Protein AF-A0A528V5E4-F1 (afdb_monomer_lite)

Sequence (110 aa):
SADDIELSNGVARIVGTDRTIHFSSIAKAAKNPDDLKGFGEFVQDECTYPNGTHICEVEIDPDTGVTEIVRYTIVDDFGVTVNPMLLAGQVHGGVVQGIGQALTENTVYD

pLDDT: mean 95.21, std 2.41, range [85.75, 98.5]

Structure (mmCIF, N/CA/C/O backbone):
data_AF-A0A528V5E4-F1
#
_entry.id   AF-A0A528V5E4-F1
#
loop_
_atom_site.group_PDB
_atom_site.id
_atom_site.type_symbol
_atom_site.label_atom_id
_atom_site.label_alt_id
_atom_site.label_comp_id
_atom_site.label_asym_id
_atom_site.label_entity_id
_atom_site.label_seq_id
_atom_site.pdbx_PDB_ins_code
_atom_site.Cartn_x
_atom_site.Cartn_y
_atom_site.Cartn_z
_atom_site.occupancy
_atom_site.B_iso_or_equiv
_atom_site.auth_seq_id
_atom_site.auth_comp_id
_atom_site.auth_asym_id
_atom_site.auth_atom_id
_atom_site.pdbx_PDB_model_num
ATOM 1 N N . SER A 1 1 ? 15.983 4.417 -37.719 1.00 85.94 1 SER A N 1
ATOM 2 C CA . SER A 1 1 ? 16.513 5.354 -36.708 1.00 85.94 1 SER A CA 1
ATOM 3 C C . SER A 1 1 ? 16.367 4.711 -35.332 1.00 85.94 1 SER A C 1
ATOM 5 O O . SER A 1 1 ? 16.045 3.529 -35.272 1.00 85.94 1 SER A O 1
ATOM 7 N N . ALA A 1 2 ? 16.637 5.434 -34.238 1.00 89.00 2 ALA A N 1
ATOM 8 C CA . ALA A 1 2 ? 16.329 4.944 -32.891 1.00 89.00 2 ALA A CA 1
ATOM 9 C C . ALA A 1 2 ? 14.817 4.715 -32.695 1.00 89.00 2 ALA A C 1
ATOM 11 O O . ALA A 1 2 ? 14.436 3.764 -32.025 1.00 89.00 2 ALA A O 1
ATOM 12 N N . ASP A 1 3 ? 13.979 5.518 -33.358 1.00 94.00 3 ASP A N 1
ATOM 13 C CA . ASP A 1 3 ? 12.513 5.420 -33.287 1.00 94.00 3 ASP A CA 1
ATOM 14 C C . ASP A 1 3 ? 11.953 4.128 -33.911 1.00 94.00 3 ASP A C 1
ATOM 16 O O . ASP A 1 3 ? 10.832 3.734 -33.612 1.00 94.00 3 ASP A O 1
ATOM 20 N N . ASP A 1 4 ? 12.741 3.434 -34.742 1.00 95.38 4 ASP A N 1
ATOM 21 C CA . ASP A 1 4 ? 12.355 2.159 -35.368 1.00 95.38 4 ASP A CA 1
ATOM 22 C C . ASP A 1 4 ? 12.672 0.937 -34.481 1.00 95.38 4 ASP A C 1
ATOM 24 O O . ASP A 1 4 ? 12.608 -0.205 -34.950 1.00 95.38 4 ASP A O 1
ATOM 28 N N . ILE A 1 5 ? 13.091 1.153 -33.229 1.00 96.06 5 ILE A N 1
ATOM 29 C CA . ILE A 1 5 ? 13.524 0.098 -32.308 1.00 96.06 5 ILE A CA 1
ATOM 30 C C . ILE A 1 5 ? 12.519 -0.056 -31.166 1.00 96.06 5 ILE A C 1
ATOM 32 O O . ILE A 1 5 ? 12.306 0.857 -30.376 1.00 96.06 5 ILE A O 1
ATOM 36 N N . GLU A 1 6 ? 11.983 -1.264 -31.014 1.00 96.06 6 GLU A N 1
ATOM 37 C CA . GLU A 1 6 ? 11.192 -1.661 -29.850 1.00 96.06 6 GLU A CA 1
ATOM 38 C C . GLU A 1 6 ? 12.026 -2.481 -28.866 1.00 96.06 6 GLU A C 1
ATOM 40 O O . GLU A 1 6 ? 12.740 -3.411 -29.252 1.00 96.06 6 GLU A O 1
ATOM 45 N N . LEU A 1 7 ? 11.877 -2.173 -27.578 1.00 95.56 7 LEU A N 1
ATOM 46 C CA . LEU A 1 7 ? 12.501 -2.895 -26.475 1.00 95.56 7 LEU A CA 1
ATOM 47 C C . LEU A 1 7 ? 11.437 -3.732 -25.762 1.00 95.56 7 LEU A C 1
ATOM 49 O O . LEU A 1 7 ? 10.510 -3.192 -25.165 1.00 95.56 7 LEU A O 1
ATOM 53 N N . SER A 1 8 ? 11.555 -5.055 -25.809 1.00 95.00 8 SER A N 1
ATOM 54 C CA . SER A 1 8 ? 10.634 -5.951 -25.098 1.00 95.00 8 SER A CA 1
ATOM 55 C C . SER A 1 8 ? 11.301 -7.286 -24.796 1.00 95.00 8 SER A C 1
ATOM 57 O O . SER A 1 8 ? 12.185 -7.718 -25.528 1.00 95.00 8 SER A O 1
ATOM 59 N N . ASN A 1 9 ? 10.903 -7.948 -23.705 1.00 93.50 9 ASN A N 1
ATOM 60 C CA . ASN A 1 9 ? 11.320 -9.321 -23.380 1.00 93.50 9 ASN A CA 1
ATOM 61 C C . ASN A 1 9 ? 12.843 -9.580 -23.471 1.00 93.50 9 ASN A C 1
ATOM 63 O O . ASN A 1 9 ? 13.281 -10.651 -23.889 1.00 93.50 9 ASN A O 1
ATOM 67 N N . GLY A 1 10 ? 13.669 -8.596 -23.101 1.00 96.06 10 GLY A N 1
ATOM 68 C CA . GLY A 1 10 ? 15.130 -8.726 -23.130 1.00 96.06 10 GLY A CA 1
ATOM 69 C C . GLY A 1 10 ? 15.785 -8.559 -24.510 1.00 96.06 10 GLY A C 1
ATOM 70 O O . GLY A 1 10 ? 16.978 -8.859 -24.649 1.00 96.06 10 GLY A O 1
ATOM 71 N N . VAL A 1 11 ? 15.044 -8.115 -25.530 1.00 97.12 11 VAL A N 1
ATOM 72 C CA . VAL A 1 11 ? 15.540 -7.896 -26.897 1.00 97.12 11 VAL A CA 1
ATOM 73 C C . VAL A 1 11 ? 15.176 -6.512 -27.433 1.00 97.12 11 VAL A C 1
ATOM 75 O O . VAL A 1 11 ? 14.130 -5.951 -27.111 1.00 97.12 11 VAL A O 1
ATOM 78 N N . ALA A 1 12 ? 16.055 -5.977 -28.278 1.00 96.62 12 ALA A N 1
ATOM 79 C CA . ALA A 1 12 ? 15.781 -4.839 -29.142 1.00 96.62 12 ALA A CA 1
ATOM 80 C C . ALA A 1 12 ? 15.450 -5.362 -30.546 1.00 96.62 12 ALA A C 1
ATOM 82 O O . ALA A 1 12 ? 16.231 -6.130 -31.122 1.00 96.62 12 ALA A O 1
ATOM 83 N N . ARG A 1 13 ? 14.297 -4.974 -31.089 1.00 96.81 13 ARG A N 1
ATOM 84 C CA . ARG A 1 13 ? 13.776 -5.434 -32.383 1.00 96.81 13 ARG A CA 1
ATOM 85 C C . ARG A 1 13 ? 13.538 -4.255 -33.312 1.00 96.81 13 ARG A C 1
ATOM 87 O O . ARG A 1 13 ? 13.009 -3.239 -32.878 1.00 96.81 13 ARG A O 1
ATOM 94 N N . ILE A 1 14 ? 13.870 -4.419 -34.592 1.00 96.75 14 ILE A N 1
ATOM 95 C CA . ILE A 1 14 ? 13.493 -3.444 -35.621 1.00 96.75 14 ILE A CA 1
ATOM 96 C C . ILE A 1 14 ? 12.018 -3.654 -35.975 1.00 96.75 14 ILE A C 1
ATOM 98 O O . ILE A 1 14 ? 11.631 -4.746 -36.412 1.00 96.75 14 ILE A O 1
ATOM 102 N N . VAL A 1 15 ? 11.208 -2.612 -35.797 1.00 95.50 15 VAL A N 1
ATOM 103 C CA . VAL A 1 15 ? 9.764 -2.630 -36.065 1.00 95.50 15 VAL A CA 1
ATOM 104 C C . VAL A 1 15 ? 9.488 -3.096 -37.500 1.00 95.50 15 VAL A C 1
ATOM 106 O O . VAL A 1 15 ? 10.178 -2.721 -38.445 1.00 95.50 15 VAL A O 1
ATOM 109 N N . GLY A 1 16 ? 8.489 -3.968 -37.663 1.00 92.75 16 GLY A N 1
ATOM 110 C CA . GLY A 1 16 ? 8.107 -4.523 -38.968 1.00 92.75 16 GLY A CA 1
ATOM 111 C C . GLY A 1 16 ? 9.021 -5.632 -39.506 1.00 92.75 16 GLY A C 1
ATOM 112 O O . GLY A 1 16 ? 8.807 -6.092 -40.625 1.00 92.75 16 GLY A O 1
ATOM 113 N N . THR A 1 17 ? 10.012 -6.088 -38.732 1.00 93.94 17 THR A N 1
ATOM 114 C CA . THR A 1 17 ? 10.934 -7.161 -39.143 1.00 93.94 17 THR A CA 1
ATOM 115 C C . THR A 1 17 ? 11.136 -8.218 -38.050 1.00 93.94 17 THR A C 1
ATOM 117 O O . THR A 1 17 ? 10.684 -8.064 -36.911 1.00 93.94 17 THR A O 1
ATOM 120 N N . ASP A 1 18 ? 11.843 -9.290 -38.409 1.00 91.75 18 ASP A N 1
ATOM 121 C CA . ASP A 1 18 ? 12.334 -10.357 -37.529 1.00 91.75 18 ASP A CA 1
ATOM 122 C C . ASP A 1 18 ? 13.761 -10.100 -37.004 1.00 91.75 18 ASP A C 1
ATOM 124 O O . ASP A 1 18 ? 14.320 -10.911 -36.265 1.00 91.75 18 ASP A O 1
ATOM 128 N N . ARG A 1 19 ? 14.372 -8.962 -37.357 1.00 96.06 19 ARG A N 1
ATOM 129 C CA . ARG A 1 19 ? 15.737 -8.631 -36.941 1.00 96.06 19 ARG A CA 1
ATOM 130 C C . ARG A 1 19 ? 15.759 -8.188 -35.481 1.00 96.06 19 ARG A C 1
ATOM 132 O O . ARG A 1 19 ? 15.185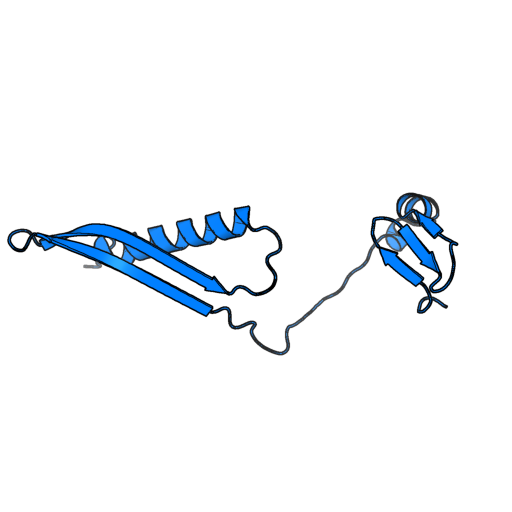 -7.158 -35.123 1.00 96.06 19 ARG A O 1
ATOM 139 N N . THR A 1 20 ? 16.488 -8.937 -34.658 1.00 96.62 20 THR A N 1
ATOM 140 C CA . THR A 1 20 ? 16.594 -8.710 -33.210 1.00 96.62 20 THR A CA 1
ATOM 141 C C . THR A 1 20 ? 18.028 -8.792 -32.703 1.00 96.62 20 THR A C 1
ATOM 143 O O . THR A 1 20 ? 18.856 -9.512 -33.262 1.00 96.62 20 THR A O 1
ATOM 146 N N . ILE A 1 21 ? 18.296 -8.140 -31.574 1.00 97.19 21 ILE A N 1
ATOM 147 C CA . ILE A 1 21 ? 19.507 -8.336 -30.773 1.00 97.19 21 ILE A CA 1
ATOM 148 C C . ILE A 1 21 ? 19.149 -8.375 -29.280 1.00 97.19 21 ILE A C 1
ATOM 150 O O . ILE A 1 21 ? 18.297 -7.623 -28.815 1.00 97.19 21 ILE A O 1
ATOM 154 N N . HIS A 1 22 ? 19.793 -9.252 -28.508 1.00 97.88 22 HIS A N 1
ATOM 155 C CA . HIS A 1 22 ? 19.585 -9.327 -27.058 1.00 97.88 22 HIS A CA 1
ATOM 156 C C . HIS A 1 22 ? 20.215 -8.139 -26.326 1.00 97.88 22 HIS A C 1
ATOM 158 O O . HIS A 1 22 ? 21.308 -7.693 -26.686 1.00 97.88 22 HIS A O 1
ATOM 164 N N . PHE A 1 23 ? 19.595 -7.699 -25.228 1.00 96.06 23 PHE A N 1
ATOM 165 C CA . PHE A 1 23 ? 20.164 -6.666 -24.351 1.00 96.06 23 PHE A CA 1
ATOM 166 C C . PHE A 1 23 ? 21.546 -7.056 -23.822 1.00 96.06 23 PHE A C 1
ATOM 168 O O . PHE A 1 23 ? 22.420 -6.206 -23.711 1.00 96.06 23 PHE A O 1
ATOM 175 N N . SER A 1 24 ? 21.791 -8.346 -23.574 1.00 96.19 24 SER A N 1
ATOM 176 C CA . SER A 1 24 ? 23.109 -8.847 -23.167 1.00 96.19 24 SER A CA 1
ATOM 177 C C . SER A 1 24 ? 24.182 -8.638 -24.242 1.00 96.19 24 SER A C 1
ATOM 179 O O . SER A 1 24 ? 25.332 -8.351 -23.916 1.00 96.19 24 SER A O 1
ATOM 181 N N . SER A 1 25 ? 23.819 -8.751 -25.520 1.00 96.62 25 SER A N 1
ATOM 182 C CA . SER A 1 25 ? 24.722 -8.480 -26.641 1.00 96.62 25 SER A CA 1
ATOM 183 C C . SER A 1 25 ? 24.962 -6.982 -26.814 1.00 96.62 25 SER A C 1
ATOM 185 O O . SER A 1 25 ? 26.099 -6.586 -27.050 1.00 96.62 25 SER A O 1
ATOM 187 N N . ILE A 1 26 ? 23.926 -6.154 -26.632 1.00 93.88 26 ILE A N 1
ATOM 188 C CA . ILE A 1 26 ? 24.062 -4.688 -26.604 1.00 93.88 26 ILE A CA 1
ATOM 189 C C . ILE A 1 26 ? 25.005 -4.271 -25.468 1.00 93.88 26 ILE A C 1
ATOM 191 O O . ILE A 1 26 ? 25.951 -3.525 -25.701 1.00 93.88 26 ILE A O 1
ATOM 195 N N . ALA A 1 27 ? 24.815 -4.826 -24.268 1.00 94.69 27 ALA A N 1
ATOM 196 C CA . ALA A 1 27 ? 25.644 -4.527 -23.107 1.00 94.69 27 ALA A CA 1
ATOM 197 C C . ALA A 1 27 ? 27.121 -4.893 -23.322 1.00 94.69 27 ALA A C 1
ATOM 199 O O . ALA A 1 27 ? 28.006 -4.129 -22.957 1.00 94.69 27 ALA A O 1
ATOM 200 N N . LYS A 1 28 ? 27.402 -6.035 -23.964 1.00 95.75 28 LYS A N 1
ATOM 201 C CA . LYS A 1 28 ? 28.773 -6.449 -24.319 1.00 95.75 28 LYS A CA 1
ATOM 202 C C . LYS A 1 28 ? 29.418 -5.576 -25.396 1.00 95.75 28 LYS A C 1
ATOM 204 O O . LYS A 1 28 ? 30.640 -5.540 -25.479 1.00 95.75 28 LYS A O 1
ATOM 209 N N . ALA A 1 29 ? 28.614 -4.939 -26.243 1.00 95.25 29 ALA A N 1
ATOM 210 C CA . ALA A 1 29 ? 29.096 -4.071 -27.311 1.00 95.25 29 ALA A CA 1
ATOM 211 C C . ALA A 1 29 ? 29.417 -2.643 -26.830 1.00 95.25 29 ALA A C 1
ATOM 213 O O . ALA A 1 29 ? 30.027 -1.884 -27.588 1.00 95.25 29 ALA A O 1
ATOM 214 N N . ALA A 1 30 ? 29.028 -2.280 -25.600 1.00 94.94 30 ALA A N 1
ATOM 215 C CA . ALA A 1 30 ? 29.409 -1.016 -24.979 1.00 94.94 30 ALA A CA 1
ATOM 216 C C . ALA A 1 30 ? 30.932 -0.893 -24.890 1.00 94.94 30 ALA A C 1
ATOM 218 O O . ALA A 1 30 ? 31.632 -1.838 -24.522 1.00 94.94 30 ALA A O 1
ATOM 219 N N . LYS A 1 31 ? 31.452 0.282 -25.244 1.00 96.00 31 LYS A N 1
ATOM 220 C CA . LYS A 1 31 ? 32.896 0.544 -25.269 1.00 96.00 31 LYS A CA 1
ATOM 221 C C . LYS A 1 31 ? 33.365 1.118 -23.944 1.00 96.00 31 LYS A C 1
ATOM 223 O O . LYS A 1 31 ? 34.480 0.830 -23.519 1.00 96.00 31 LYS A O 1
ATOM 228 N N . ASN A 1 32 ? 32.504 1.900 -23.301 1.00 95.56 32 ASN A N 1
ATOM 229 C CA . ASN A 1 32 ? 32.753 2.512 -22.010 1.00 95.56 32 ASN A CA 1
ATOM 230 C C . ASN A 1 32 ? 31.633 2.140 -21.027 1.00 95.56 32 ASN A C 1
ATOM 232 O O . ASN A 1 32 ? 30.482 1.999 -21.439 1.00 95.56 32 ASN A O 1
ATOM 236 N N . PRO A 1 33 ? 31.920 2.051 -19.716 1.00 90.25 33 PRO A N 1
ATOM 237 C CA . PRO A 1 33 ? 30.889 1.811 -18.704 1.00 90.25 33 PRO A CA 1
ATOM 238 C C . PRO A 1 33 ? 29.756 2.846 -18.706 1.00 90.25 33 PRO A C 1
ATOM 240 O O . PRO A 1 33 ? 28.649 2.538 -18.274 1.00 90.25 33 PRO A O 1
ATOM 243 N N . ASP A 1 34 ? 30.029 4.065 -19.174 1.00 94.06 34 ASP A N 1
ATOM 244 C CA . ASP A 1 34 ? 29.038 5.140 -19.246 1.00 94.06 34 ASP A CA 1
ATOM 245 C C . ASP A 1 34 ? 28.010 4.936 -20.368 1.00 94.06 34 ASP A C 1
ATOM 247 O O . ASP A 1 34 ? 26.893 5.427 -20.242 1.00 94.06 34 ASP A O 1
ATOM 251 N N . ASP A 1 35 ? 28.313 4.124 -21.390 1.00 93.31 35 ASP A N 1
ATOM 252 C CA . ASP A 1 35 ? 27.361 3.773 -22.460 1.00 93.31 35 ASP A CA 1
ATOM 253 C C . ASP A 1 35 ? 26.162 2.953 -21.926 1.00 93.31 35 ASP A C 1
ATOM 255 O O . ASP A 1 35 ? 25.167 2.767 -22.625 1.00 93.31 35 ASP A O 1
ATOM 259 N N . LEU A 1 36 ? 26.263 2.432 -20.695 1.00 93.56 36 LEU A N 1
ATOM 260 C CA . LEU A 1 36 ? 25.254 1.601 -20.026 1.00 93.56 36 LEU A CA 1
ATOM 261 C C . LEU A 1 36 ? 24.527 2.323 -18.889 1.00 93.56 36 LEU A C 1
ATOM 263 O O . LEU A 1 36 ? 23.777 1.693 -18.140 1.00 93.56 36 LEU A O 1
ATOM 267 N N . LYS A 1 37 ? 24.757 3.626 -18.725 1.00 94.12 37 LYS A N 1
ATOM 268 C CA . LYS A 1 37 ? 24.129 4.422 -17.672 1.00 94.12 37 LYS A CA 1
ATOM 269 C C . LYS A 1 37 ? 23.061 5.326 -18.270 1.00 94.12 37 LYS A C 1
ATOM 271 O O . LYS A 1 37 ? 23.292 6.008 -19.262 1.00 94.12 37 LYS A O 1
ATOM 276 N N . GLY A 1 38 ? 21.901 5.353 -17.626 1.00 91.44 38 GLY A N 1
ATOM 277 C CA . GLY A 1 38 ? 20.838 6.314 -17.890 1.00 91.44 38 GLY A CA 1
ATOM 278 C C . GLY A 1 38 ? 20.510 7.058 -16.604 1.00 91.44 38 GLY A C 1
ATOM 279 O O . GLY A 1 38 ? 20.398 6.437 -15.548 1.00 91.44 38 GLY A O 1
ATOM 280 N N . PHE A 1 39 ? 20.369 8.375 -16.697 1.00 94.38 39 PHE A N 1
ATOM 281 C CA . PHE A 1 39 ? 19.949 9.228 -15.591 1.00 94.38 39 PHE A CA 1
ATOM 282 C C . PHE A 1 39 ? 18.767 10.068 -16.050 1.00 94.38 39 PHE A C 1
ATOM 284 O O . PHE A 1 39 ? 18.751 10.561 -17.177 1.00 94.38 39 PHE A O 1
ATOM 291 N N . GLY A 1 40 ? 17.786 10.222 -15.173 1.00 93.69 40 GLY A N 1
ATOM 292 C CA . GLY A 1 40 ? 16.626 11.060 -15.405 1.00 93.69 40 GLY A CA 1
ATOM 293 C C . GLY A 1 40 ? 16.080 11.529 -14.071 1.00 93.69 40 GLY A C 1
ATOM 294 O O . GLY A 1 40 ? 16.008 10.752 -13.120 1.00 93.69 40 GLY A O 1
ATOM 295 N N . GLU A 1 41 ? 15.717 12.800 -14.013 1.00 95.81 41 GLU A N 1
ATOM 296 C CA . GLU A 1 41 ? 14.909 13.356 -12.938 1.00 95.81 41 GLU A CA 1
ATOM 297 C C . GLU A 1 41 ? 13.499 13.538 -13.477 1.00 95.81 41 GLU A C 1
ATOM 299 O O . GLU A 1 41 ? 13.305 13.920 -14.634 1.00 95.81 41 GLU A O 1
ATOM 304 N N . PHE A 1 42 ? 12.512 13.228 -12.650 1.00 93.81 42 PHE A N 1
ATOM 305 C CA . PHE A 1 42 ? 11.118 13.364 -13.017 1.00 93.81 42 PHE A CA 1
ATOM 306 C C . PHE A 1 42 ? 10.361 14.010 -11.868 1.00 93.81 42 PHE A C 1
ATOM 308 O O . PHE A 1 42 ? 10.525 13.627 -10.710 1.00 93.81 42 PHE A O 1
ATOM 315 N N . VAL A 1 43 ? 9.529 14.983 -12.213 1.00 95.00 43 VAL A N 1
ATOM 316 C CA . VAL A 1 43 ? 8.603 15.645 -11.302 1.00 95.00 43 VAL A CA 1
ATOM 317 C C . VAL A 1 43 ? 7.217 15.421 -11.884 1.00 95.00 43 VAL A C 1
ATOM 319 O O . VAL A 1 43 ? 7.001 15.708 -13.059 1.00 95.00 43 VAL A O 1
ATOM 322 N N . GLN A 1 44 ? 6.297 14.864 -11.095 1.00 93.75 44 GLN A N 1
ATOM 323 C CA . GLN A 1 44 ? 4.902 14.786 -11.515 1.00 93.75 44 GLN A CA 1
ATOM 324 C C . GLN A 1 44 ? 4.295 16.192 -11.589 1.00 93.75 44 GLN A C 1
ATOM 326 O O . GLN A 1 44 ? 4.424 16.967 -10.642 1.00 93.75 44 GLN A O 1
ATOM 331 N N . ASP A 1 45 ? 3.553 16.465 -12.661 1.00 94.94 45 ASP A N 1
ATOM 332 C CA . ASP A 1 45 ? 2.757 17.691 -12.776 1.00 94.94 45 ASP A CA 1
ATOM 333 C C . ASP A 1 45 ? 1.552 17.694 -11.812 1.00 94.94 45 ASP A C 1
ATOM 335 O O . ASP A 1 45 ? 1.079 18.757 -11.412 1.00 94.94 45 ASP A O 1
ATOM 339 N N . GLU A 1 46 ? 1.066 16.510 -11.415 1.00 94.62 46 GLU A N 1
ATOM 340 C CA . GLU A 1 46 ? -0.118 16.333 -10.568 1.00 94.62 46 GLU A CA 1
ATOM 341 C C . GLU A 1 46 ? -0.005 15.094 -9.652 1.00 94.62 46 GLU A C 1
ATOM 343 O O . GLU A 1 46 ? 0.741 14.151 -9.926 1.00 94.62 46 GLU A O 1
ATOM 348 N N . CYS A 1 47 ? -0.750 15.080 -8.542 1.00 92.62 47 CYS A N 1
ATOM 349 C CA . CYS A 1 47 ? -0.839 13.920 -7.653 1.00 92.62 47 CYS A CA 1
ATOM 350 C C . CYS A 1 47 ? -1.560 12.726 -8.315 1.00 92.62 47 CYS A C 1
ATOM 352 O O . CYS A 1 47 ? -2.362 12.882 -9.228 1.00 92.62 47 CYS A O 1
ATOM 354 N N . THR A 1 48 ? -1.311 11.511 -7.816 1.00 90.88 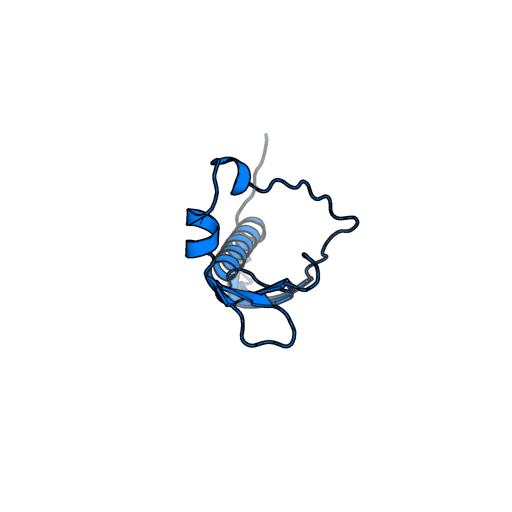48 THR A N 1
ATOM 355 C CA . THR A 1 48 ? -1.861 10.263 -8.385 1.00 90.88 48 THR A CA 1
ATOM 356 C C . THR A 1 48 ? -3.202 9.819 -7.791 1.00 90.88 48 THR A C 1
ATOM 358 O O . THR A 1 48 ? -3.772 8.847 -8.272 1.00 90.88 48 THR A O 1
ATOM 361 N N . TYR A 1 49 ? -3.690 10.508 -6.754 1.00 93.50 49 TYR A N 1
ATOM 362 C CA . TYR A 1 49 ? -4.999 10.317 -6.106 1.00 93.50 49 TYR A CA 1
ATOM 363 C C . TYR A 1 49 ? -5.500 8.855 -6.008 1.00 93.50 49 TYR A C 1
ATOM 365 O O . TYR A 1 49 ? -6.591 8.551 -6.503 1.00 93.50 49 TYR A O 1
ATOM 373 N N . PRO A 1 50 ? -4.750 7.939 -5.357 1.00 93.62 50 PRO A N 1
ATOM 374 C CA . PRO A 1 50 ? -5.277 6.614 -5.051 1.00 93.62 50 PRO A CA 1
ATOM 375 C C . PRO A 1 50 ? -6.498 6.747 -4.137 1.00 93.62 50 PRO A C 1
ATOM 377 O O . PRO A 1 50 ? -6.593 7.677 -3.330 1.00 93.62 50 PRO A O 1
ATOM 380 N N . ASN A 1 51 ? -7.441 5.822 -4.264 1.00 94.94 51 ASN A N 1
ATOM 381 C CA . ASN A 1 51 ? -8.667 5.842 -3.479 1.00 94.94 51 ASN A CA 1
ATOM 382 C C . ASN A 1 51 ? -9.035 4.438 -3.018 1.00 94.94 51 ASN A C 1
ATOM 384 O O . ASN A 1 51 ? -8.540 3.448 -3.543 1.00 94.94 51 ASN A O 1
ATOM 388 N N . GLY A 1 52 ? -9.913 4.368 -2.028 1.00 95.06 52 GLY A N 1
ATOM 389 C CA . GLY A 1 52 ? -10.361 3.102 -1.492 1.00 95.06 52 GLY A CA 1
ATOM 390 C C . GLY A 1 52 ? -11.517 3.265 -0.527 1.00 95.06 52 GLY A C 1
ATOM 391 O O . GLY A 1 52 ? -11.944 4.375 -0.203 1.00 95.06 52 GLY A O 1
ATOM 392 N N . THR A 1 53 ? -12.065 2.139 -0.095 1.00 97.50 53 THR A N 1
ATOM 393 C CA . THR A 1 53 ? -13.157 2.058 0.871 1.00 97.50 53 THR A CA 1
ATOM 394 C C . THR A 1 53 ? -12.823 1.024 1.930 1.00 97.50 53 THR A C 1
ATOM 396 O O . THR A 1 53 ? -12.476 -0.116 1.623 1.00 97.50 53 THR A O 1
ATOM 399 N N . HIS A 1 54 ? -12.972 1.436 3.186 1.00 97.44 54 HIS A N 1
ATOM 400 C CA . HIS A 1 54 ? -12.755 0.606 4.360 1.00 97.44 54 HIS A CA 1
ATOM 401 C C . HIS A 1 54 ? -14.086 0.419 5.088 1.00 97.44 54 HIS A C 1
ATOM 403 O O . HIS A 1 54 ? -14.814 1.384 5.323 1.00 97.44 54 HIS A O 1
ATOM 409 N N . ILE A 1 55 ? -14.397 -0.821 5.456 1.00 98.12 55 ILE A N 1
ATOM 410 C CA . ILE A 1 55 ? -15.573 -1.178 6.251 1.00 98.12 55 ILE A CA 1
ATOM 411 C C . ILE A 1 55 ? -15.080 -1.943 7.474 1.00 98.12 55 ILE A C 1
ATOM 413 O O . ILE A 1 55 ? -14.458 -2.997 7.338 1.00 98.12 55 ILE A O 1
ATOM 417 N N . CYS A 1 56 ? -15.363 -1.404 8.658 1.00 98.19 56 CYS A N 1
ATOM 418 C CA . CYS A 1 56 ? -15.028 -2.014 9.937 1.00 98.19 56 CYS A CA 1
ATOM 419 C C . CYS A 1 56 ? -16.321 -2.385 10.666 1.00 98.19 56 CYS A C 1
ATOM 421 O O . CYS A 1 56 ? -17.169 -1.525 10.908 1.00 98.19 56 CYS A O 1
ATOM 423 N N . GLU A 1 57 ? -16.466 -3.660 10.996 1.00 98.44 57 GLU A N 1
ATOM 424 C CA . GLU A 1 57 ? -17.531 -4.176 11.847 1.00 98.44 57 GLU A CA 1
ATOM 425 C C . GLU A 1 57 ? -16.954 -4.385 13.247 1.00 98.44 57 GLU A C 1
ATOM 427 O O . GLU A 1 57 ? -15.923 -5.049 13.409 1.00 98.44 57 GLU A O 1
ATOM 432 N N . VAL A 1 58 ? -17.616 -3.805 14.248 1.00 98.25 58 VAL A N 1
ATOM 433 C CA . VAL A 1 58 ? -17.184 -3.856 15.646 1.00 98.25 58 VAL A CA 1
ATOM 434 C C . VAL A 1 58 ? -18.322 -4.288 16.557 1.00 98.25 58 VAL A C 1
ATOM 436 O O . VAL A 1 58 ? -19.479 -3.931 16.329 1.00 98.25 58 VAL A O 1
ATOM 439 N N . GLU A 1 59 ? -17.974 -5.010 17.613 1.00 98.50 59 GLU A N 1
ATOM 440 C CA . GLU A 1 59 ? -18.852 -5.294 18.744 1.00 98.50 59 GLU A CA 1
ATOM 441 C C . GLU A 1 59 ? -18.342 -4.539 19.971 1.00 98.50 59 GLU A C 1
ATOM 443 O O . GLU A 1 59 ? -17.135 -4.431 20.188 1.00 98.50 59 GLU A O 1
ATOM 448 N N . ILE A 1 60 ? -19.263 -3.974 20.753 1.00 98.44 60 ILE A N 1
ATOM 449 C CA . ILE A 1 60 ? -18.934 -3.192 21.946 1.00 98.44 60 ILE A CA 1
ATOM 450 C C . ILE A 1 60 ? -19.728 -3.756 23.116 1.00 98.44 60 ILE A C 1
ATOM 452 O O . ILE A 1 60 ? -20.960 -3.781 23.079 1.00 98.44 60 ILE A O 1
ATOM 456 N N . ASP A 1 61 ? -19.022 -4.179 24.160 1.00 98.31 61 ASP A N 1
ATOM 457 C CA . ASP A 1 61 ? -19.641 -4.538 25.431 1.00 98.31 61 ASP A CA 1
ATOM 458 C C . ASP A 1 61 ? -20.196 -3.258 26.099 1.00 98.31 61 ASP A C 1
ATOM 460 O O . ASP A 1 61 ? -19.432 -2.321 26.355 1.00 98.31 61 ASP A O 1
ATOM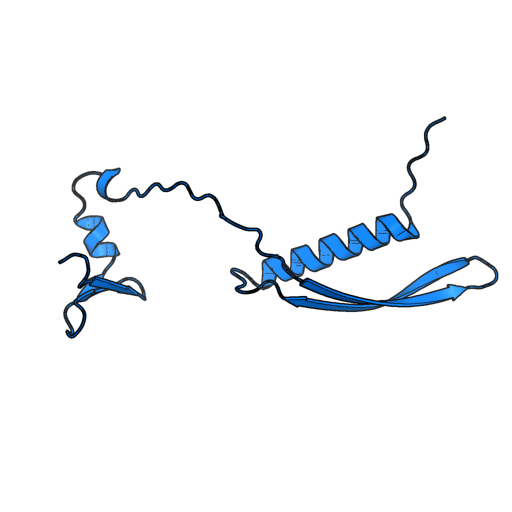 464 N N . PRO A 1 62 ? -21.513 -3.166 26.367 1.00 98.00 62 PRO A N 1
ATOM 465 C CA . PRO A 1 62 ? -22.138 -1.930 26.841 1.00 98.00 62 PRO A CA 1
ATOM 466 C C . PRO A 1 62 ? -21.790 -1.580 28.293 1.00 98.00 62 PRO A C 1
ATOM 468 O O . PRO A 1 62 ? -21.915 -0.416 28.676 1.00 98.00 62 PRO A O 1
ATOM 471 N N . ASP A 1 63 ? -21.368 -2.559 29.094 1.00 98.25 63 ASP A N 1
ATOM 472 C CA . ASP A 1 63 ? -21.060 -2.368 30.511 1.00 98.25 63 ASP A CA 1
ATOM 473 C C . ASP A 1 63 ? -19.599 -1.933 30.713 1.00 98.25 63 ASP A C 1
ATOM 475 O O . ASP A 1 63 ? -19.290 -1.175 31.634 1.00 98.25 63 ASP A O 1
ATOM 479 N N . THR A 1 64 ? -18.690 -2.397 29.850 1.00 97.88 64 THR A N 1
ATOM 480 C CA . THR A 1 64 ? -17.237 -2.170 29.968 1.00 97.88 64 THR A CA 1
ATOM 481 C C . THR A 1 64 ? -16.660 -1.241 28.901 1.00 97.88 64 THR A C 1
ATOM 483 O O . THR A 1 64 ? -15.569 -0.702 29.088 1.00 97.88 64 THR A O 1
ATOM 486 N N . GLY A 1 65 ? -17.360 -1.057 27.779 1.00 96.12 65 GLY A N 1
ATOM 487 C CA . GLY A 1 65 ? -16.868 -0.325 26.612 1.00 96.12 65 GLY A CA 1
ATOM 488 C C . GLY A 1 65 ? -15.782 -1.063 25.821 1.00 96.12 65 GLY A C 1
ATOM 489 O O . GLY A 1 65 ? -15.221 -0.490 24.885 1.00 96.12 65 GLY A O 1
ATOM 490 N N . VAL A 1 66 ? -15.465 -2.317 26.170 1.00 97.00 66 VAL A N 1
ATOM 491 C CA . VAL A 1 66 ? -14.498 -3.130 25.421 1.00 97.00 66 VAL A CA 1
ATOM 492 C C . VAL A 1 66 ? -14.995 -3.285 23.987 1.00 97.00 66 VAL A C 1
ATOM 494 O O . VAL A 1 66 ? -16.118 -3.725 23.759 1.00 97.00 66 VAL A O 1
ATOM 497 N N . THR A 1 67 ? -14.149 -2.896 23.034 1.00 97.75 67 THR A N 1
ATOM 498 C CA . THR A 1 67 ? -14.451 -2.906 21.600 1.00 97.75 67 THR A CA 1
ATOM 499 C C . THR A 1 67 ? -13.650 -4.007 20.911 1.00 97.75 67 THR A C 1
ATOM 501 O O . THR A 1 67 ? -12.420 -4.000 20.961 1.00 97.75 67 THR A O 1
ATOM 504 N N . GLU A 1 68 ? -14.337 -4.932 20.244 1.00 97.56 68 GLU A N 1
ATOM 505 C CA . GLU A 1 68 ? -13.750 -5.986 19.415 1.00 97.56 68 GLU A CA 1
ATOM 506 C C . GLU A 1 68 ? -13.996 -5.689 17.932 1.00 97.56 68 GLU A C 1
ATOM 508 O O . GLU A 1 68 ? -15.108 -5.350 17.532 1.00 97.56 68 GLU A O 1
ATOM 513 N N . ILE A 1 69 ? -12.966 -5.836 17.096 1.00 97.69 69 ILE A N 1
ATOM 514 C CA . ILE A 1 69 ? -13.110 -5.770 15.636 1.00 97.69 69 ILE A CA 1
ATOM 515 C C . ILE A 1 69 ? -13.417 -7.175 15.125 1.00 97.69 69 ILE A C 1
ATOM 517 O O . ILE A 1 69 ? -12.527 -8.024 15.069 1.00 97.69 69 ILE A O 1
ATOM 521 N N . VAL A 1 70 ? -14.661 -7.408 14.710 1.00 98.00 70 VAL A N 1
ATOM 522 C CA . VAL A 1 70 ? -15.119 -8.726 14.240 1.00 98.00 70 VAL A CA 1
ATOM 523 C C . VAL A 1 70 ? -14.867 -8.935 12.747 1.00 98.00 70 VAL A C 1
ATOM 525 O O . VAL A 1 70 ? -14.704 -10.069 12.288 1.00 98.00 70 VAL A O 1
ATOM 528 N N . ARG A 1 71 ? -14.803 -7.848 11.965 1.00 97.94 71 ARG A N 1
ATOM 529 C CA . ARG A 1 71 ? -14.410 -7.890 10.552 1.00 97.94 71 ARG A CA 1
ATOM 530 C C . ARG A 1 71 ? -13.859 -6.555 10.075 1.00 97.94 71 ARG A C 1
ATOM 532 O O . ARG A 1 71 ? -14.393 -5.500 10.395 1.00 97.94 71 ARG A O 1
ATOM 539 N N . TYR A 1 72 ? -12.845 -6.620 9.216 1.00 97.50 72 TYR A N 1
ATOM 540 C CA . TYR A 1 72 ? -12.333 -5.463 8.492 1.00 97.50 72 TYR A CA 1
ATOM 541 C C . TYR A 1 72 ? -12.212 -5.801 7.001 1.00 97.50 72 TYR A C 1
ATOM 543 O O . TYR A 1 72 ? -11.506 -6.739 6.632 1.00 97.50 72 TYR A O 1
ATOM 551 N N . THR A 1 73 ? -12.917 -5.060 6.144 1.00 97.50 73 THR A N 1
ATOM 552 C CA . THR A 1 73 ? -12.902 -5.230 4.680 1.00 97.50 73 THR A CA 1
ATOM 553 C C . THR A 1 73 ? -12.345 -3.979 4.018 1.00 97.50 73 THR A C 1
ATOM 555 O O . THR A 1 73 ? -12.737 -2.868 4.371 1.00 97.50 73 THR A O 1
ATOM 558 N N . ILE A 1 74 ? -11.447 -4.164 3.050 1.00 96.88 74 ILE A N 1
ATOM 559 C CA . ILE A 1 74 ? -10.754 -3.078 2.350 1.00 96.88 74 ILE A CA 1
ATOM 560 C C . ILE A 1 74 ? -10.833 -3.324 0.854 1.00 96.88 74 ILE A C 1
ATOM 562 O O . ILE A 1 74 ? -10.595 -4.443 0.392 1.00 96.88 74 ILE A O 1
ATOM 566 N N . VAL A 1 75 ? -11.157 -2.271 0.114 1.00 96.00 75 VAL A N 1
ATOM 567 C CA . VAL A 1 75 ? -11.094 -2.233 -1.345 1.00 96.00 75 VAL A CA 1
ATOM 568 C C . VAL A 1 75 ? -10.344 -0.973 -1.734 1.00 96.00 75 VAL A C 1
ATOM 570 O O . VAL A 1 75 ? -10.889 0.114 -1.582 1.00 96.00 75 VAL A O 1
ATOM 573 N N . ASP A 1 76 ? -9.130 -1.128 -2.251 1.00 94.75 76 ASP A N 1
ATOM 574 C CA . ASP A 1 76 ? -8.290 -0.015 -2.690 1.00 94.75 76 ASP A CA 1
ATOM 575 C C . ASP A 1 76 ? -8.002 -0.096 -4.194 1.00 94.75 76 ASP A C 1
ATOM 577 O O . ASP A 1 76 ? -7.727 -1.172 -4.734 1.00 94.75 76 ASP A O 1
ATOM 581 N N . ASP A 1 77 ? -8.013 1.061 -4.853 1.00 94.31 77 ASP A N 1
ATOM 582 C CA . ASP A 1 77 ? -7.535 1.284 -6.213 1.00 94.31 77 ASP A CA 1
ATOM 583 C C . ASP A 1 77 ? -6.261 2.146 -6.178 1.00 94.31 77 ASP A C 1
ATOM 585 O O . ASP A 1 77 ? -6.283 3.356 -5.929 1.00 94.31 77 ASP A O 1
ATOM 589 N N . PHE A 1 78 ? -5.131 1.487 -6.439 1.00 90.19 78 PHE A N 1
ATOM 590 C CA . PHE A 1 78 ? -3.804 2.101 -6.528 1.00 90.19 78 PHE A CA 1
ATOM 591 C C . PHE A 1 78 ? -3.333 2.294 -7.979 1.00 90.19 78 PHE A C 1
ATOM 593 O O . PHE A 1 78 ? -2.162 2.602 -8.215 1.00 90.19 78 PHE A O 1
ATOM 600 N N . GLY A 1 79 ? -4.199 2.059 -8.969 1.00 92.25 79 GLY A N 1
ATOM 601 C CA . GLY A 1 79 ? -3.802 1.969 -10.368 1.00 92.25 79 GLY A CA 1
ATOM 602 C C . GLY A 1 79 ? -2.853 0.792 -10.629 1.00 92.25 79 GLY A C 1
ATOM 603 O O . GLY A 1 79 ? -3.088 -0.345 -10.208 1.00 92.25 79 GLY A O 1
ATOM 604 N N . VAL A 1 80 ? -1.764 1.040 -11.364 1.00 92.88 80 VAL A N 1
ATOM 605 C CA . VAL A 1 80 ? -0.821 -0.021 -11.750 1.00 92.88 80 VAL A CA 1
ATOM 606 C C . VAL A 1 80 ? 0.070 -0.405 -10.574 1.00 92.88 80 VAL A C 1
ATOM 608 O O . VAL A 1 80 ? 0.979 0.321 -10.176 1.00 92.88 80 VAL A O 1
ATOM 611 N N . THR A 1 81 ? -0.150 -1.610 -10.059 1.00 91.12 81 THR A N 1
ATOM 612 C CA . THR A 1 81 ? 0.638 -2.155 -8.956 1.00 91.12 81 THR A CA 1
ATOM 613 C C . THR A 1 81 ? 1.911 -2.832 -9.462 1.00 91.12 81 THR A C 1
ATOM 615 O O . THR A 1 81 ? 1.850 -3.783 -10.238 1.00 91.12 81 THR A O 1
ATOM 618 N N . VAL A 1 82 ? 3.073 -2.396 -8.966 1.00 93.19 82 VAL A N 1
ATOM 619 C CA . VAL A 1 82 ? 4.378 -2.990 -9.320 1.00 93.19 82 VAL A CA 1
ATOM 620 C C . VAL A 1 82 ? 4.575 -4.359 -8.664 1.00 93.19 82 VAL A C 1
ATOM 622 O O . VAL A 1 82 ? 4.989 -5.313 -9.317 1.00 93.19 82 VAL A O 1
ATOM 625 N N . ASN A 1 83 ? 4.285 -4.466 -7.364 1.00 94.56 83 ASN A N 1
ATOM 626 C CA . ASN A 1 83 ? 4.396 -5.714 -6.612 1.00 94.56 83 ASN A CA 1
ATOM 627 C C . ASN A 1 83 ? 3.195 -5.876 -5.662 1.00 94.56 83 ASN A C 1
ATOM 629 O O . ASN A 1 83 ? 3.185 -5.268 -4.587 1.00 94.56 83 ASN A O 1
ATOM 633 N N . PRO A 1 84 ? 2.208 -6.715 -6.024 1.00 92.19 84 PRO A N 1
ATOM 634 C CA . PRO A 1 84 ? 0.994 -6.901 -5.228 1.00 92.19 84 PRO A CA 1
ATOM 635 C C . PRO A 1 84 ? 1.237 -7.427 -3.810 1.00 92.19 84 PRO A C 1
ATOM 637 O O . PRO A 1 84 ? 0.519 -7.057 -2.886 1.00 92.19 84 PRO A O 1
ATOM 640 N N . MET A 1 85 ? 2.270 -8.251 -3.608 1.00 95.56 85 MET A N 1
ATOM 641 C CA . MET A 1 85 ? 2.581 -8.810 -2.289 1.00 95.56 85 MET A CA 1
ATOM 642 C C . MET A 1 85 ? 3.090 -7.747 -1.317 1.00 95.56 85 MET A C 1
ATOM 644 O O . MET A 1 85 ? 2.682 -7.719 -0.158 1.00 95.56 85 MET A O 1
ATOM 648 N N . LEU A 1 86 ? 3.976 -6.862 -1.782 1.00 95.94 86 LEU A N 1
ATOM 649 C CA . LEU A 1 86 ? 4.481 -5.769 -0.949 1.00 95.94 86 LEU A CA 1
ATOM 650 C C . LEU A 1 86 ? 3.378 -4.756 -0.645 1.00 95.94 86 LEU A C 1
ATOM 652 O O . LEU A 1 86 ? 3.276 -4.298 0.491 1.00 95.94 86 LEU A O 1
ATOM 656 N N . LEU A 1 87 ? 2.533 -4.463 -1.636 1.00 93.75 87 LEU A N 1
ATOM 657 C CA . LEU A 1 87 ? 1.378 -3.588 -1.465 1.00 93.75 87 LEU A CA 1
ATOM 658 C C . LEU A 1 87 ? 0.426 -4.118 -0.383 1.00 93.75 87 LEU A C 1
ATOM 660 O O . LEU A 1 87 ? 0.083 -3.378 0.532 1.00 93.75 87 LEU A O 1
ATOM 664 N N . ALA A 1 88 ? 0.076 -5.407 -0.420 1.00 93.00 88 ALA A N 1
ATOM 665 C CA . ALA A 1 88 ? -0.761 -6.023 0.613 1.00 93.00 88 ALA A CA 1
ATOM 666 C C . ALA A 1 88 ? -0.146 -5.893 2.021 1.00 93.00 88 ALA A C 1
ATOM 668 O O . ALA A 1 88 ? -0.850 -5.611 2.989 1.00 93.00 88 ALA A O 1
ATOM 669 N N . GLY A 1 89 ? 1.180 -6.035 2.137 1.00 96.25 89 GLY A N 1
ATOM 670 C CA . GLY A 1 89 ? 1.893 -5.812 3.397 1.00 96.25 89 GLY A CA 1
ATOM 671 C C . GLY A 1 89 ? 1.769 -4.376 3.918 1.00 96.25 89 GLY A C 1
ATOM 672 O O . GLY A 1 89 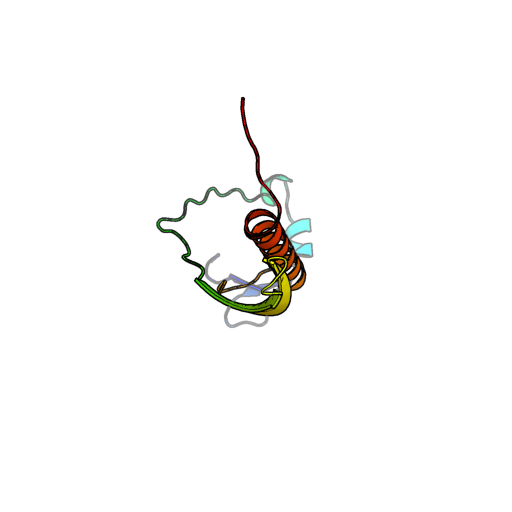? 1.600 -4.179 5.121 1.00 96.25 89 GLY A O 1
ATOM 673 N N . GLN A 1 90 ? 1.805 -3.380 3.027 1.00 95.88 90 GLN A N 1
ATOM 674 C CA . GLN A 1 90 ? 1.591 -1.974 3.394 1.00 95.88 90 GLN A CA 1
ATOM 675 C C . GLN A 1 90 ? 0.161 -1.731 3.885 1.00 95.88 90 GLN A C 1
ATOM 677 O O . GLN A 1 90 ? -0.014 -1.115 4.935 1.00 95.88 90 GLN A O 1
ATOM 682 N N . VAL A 1 91 ? -0.843 -2.264 3.179 1.00 95.69 91 VAL A N 1
ATOM 683 C CA . VAL A 1 91 ? -2.257 -2.140 3.570 1.00 95.69 91 VAL A CA 1
ATOM 684 C C . VAL A 1 91 ? -2.474 -2.712 4.971 1.00 95.69 91 VAL A C 1
ATOM 686 O O . VAL A 1 91 ? -2.998 -2.024 5.844 1.00 95.69 91 VAL A O 1
ATOM 689 N N . HIS A 1 92 ? -1.997 -3.931 5.238 1.00 96.25 92 HIS A N 1
ATOM 690 C CA . HIS A 1 92 ? -2.117 -4.532 6.569 1.00 96.25 92 HIS A CA 1
ATOM 691 C C . HIS A 1 92 ? -1.411 -3.711 7.656 1.00 96.25 92 HIS A C 1
ATOM 693 O O . HIS A 1 92 ? -1.980 -3.496 8.725 1.00 96.25 92 HIS A O 1
ATOM 699 N N . GLY A 1 93 ? -0.190 -3.236 7.389 1.00 97.31 93 GLY A N 1
ATOM 700 C CA . GLY A 1 93 ? 0.563 -2.418 8.339 1.00 97.31 93 GLY A CA 1
ATOM 701 C C . GLY A 1 93 ? -0.162 -1.119 8.694 1.00 97.31 93 GLY A C 1
ATOM 702 O O . GLY A 1 93 ? -0.321 -0.811 9.874 1.00 97.31 93 GLY A O 1
ATOM 703 N N . GLY A 1 94 ? -0.658 -0.398 7.685 1.00 96.69 94 GLY A N 1
ATOM 704 C CA . GLY A 1 94 ? -1.400 0.848 7.880 1.00 96.69 94 GLY A CA 1
ATOM 705 C C . GLY A 1 94 ? -2.718 0.646 8.630 1.00 96.69 94 GLY A C 1
ATOM 706 O O . GLY A 1 94 ? -3.061 1.442 9.499 1.00 96.69 94 GLY A O 1
ATOM 707 N N . VAL A 1 95 ? -3.432 -0.449 8.363 1.00 96.81 95 VAL A N 1
ATOM 708 C CA . VAL A 1 95 ? -4.693 -0.774 9.052 1.00 96.81 95 VAL A CA 1
ATOM 709 C C . VAL A 1 95 ? -4.460 -1.060 10.527 1.00 96.81 95 VAL A C 1
ATOM 711 O O . VAL A 1 95 ? -5.168 -0.517 11.369 1.00 96.81 95 VAL A O 1
ATOM 714 N N . VAL A 1 96 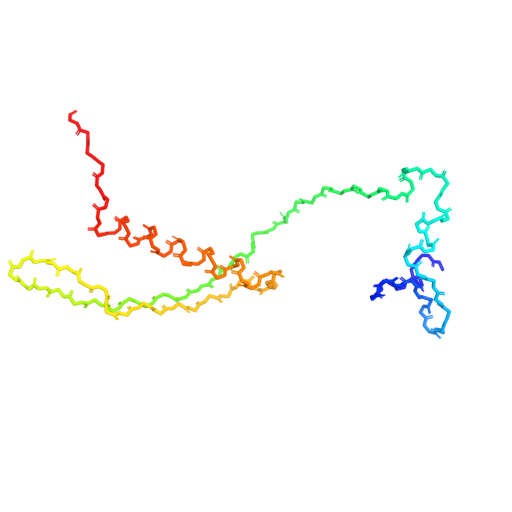? -3.450 -1.868 10.857 1.00 96.62 96 VAL A N 1
ATOM 715 C CA . VAL A 1 96 ? -3.119 -2.170 12.256 1.00 96.62 96 VAL A CA 1
ATOM 716 C C . VAL A 1 96 ? -2.671 -0.908 12.997 1.00 96.62 96 VAL A C 1
ATOM 718 O O . VAL A 1 96 ? -3.083 -0.707 14.136 1.00 96.62 96 VAL A O 1
ATOM 721 N N . GLN A 1 97 ? -1.903 -0.024 12.349 1.00 98.00 97 GLN A N 1
ATOM 722 C CA . GLN A 1 97 ? -1.555 1.286 12.916 1.00 98.00 97 GLN A CA 1
ATOM 723 C C . GLN A 1 97 ? -2.796 2.151 13.166 1.00 98.00 97 GLN A C 1
ATOM 725 O O . GLN A 1 97 ? -2.960 2.680 14.260 1.00 98.00 97 GLN A O 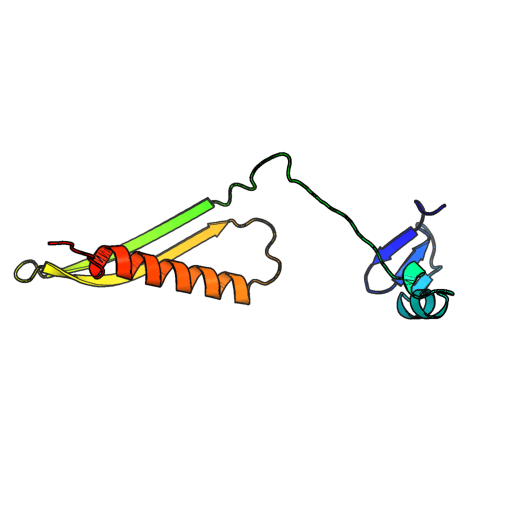1
ATOM 730 N N . GLY A 1 98 ? -3.704 2.252 12.191 1.00 96.81 98 GLY A N 1
ATOM 731 C CA . GLY A 1 98 ? -4.943 3.016 12.341 1.00 96.81 98 GLY A CA 1
ATOM 732 C C . GLY A 1 98 ? -5.843 2.479 13.458 1.00 96.81 98 GLY A C 1
ATOM 733 O O . GLY A 1 98 ? -6.418 3.258 14.214 1.00 96.81 98 GLY A O 1
ATOM 734 N N . ILE A 1 99 ? -5.924 1.154 13.609 1.00 96.94 99 ILE A N 1
ATOM 735 C CA . ILE A 1 99 ? -6.640 0.501 14.714 1.00 96.94 99 ILE A CA 1
ATOM 736 C C . ILE A 1 99 ? -5.989 0.840 16.060 1.00 96.94 99 ILE A C 1
ATOM 738 O O . ILE A 1 99 ? -6.696 1.211 16.998 1.00 96.94 99 ILE A O 1
ATOM 742 N N . GLY A 1 100 ? -4.659 0.745 16.148 1.00 96.62 100 GLY A N 1
ATOM 743 C CA . GLY A 1 100 ? -3.899 1.120 17.342 1.00 96.62 100 GLY A CA 1
ATOM 744 C C . GLY A 1 100 ? -4.180 2.562 17.748 1.00 96.62 100 GLY A C 1
ATOM 745 O O . GLY A 1 100 ? -4.582 2.812 18.884 1.00 96.62 100 GLY A O 1
ATOM 746 N N . GLN A 1 101 ? -4.091 3.489 16.795 1.00 97.12 101 GLN A N 1
ATOM 747 C CA . GLN A 1 101 ? -4.377 4.901 17.021 1.00 97.12 101 GLN A CA 1
ATOM 748 C C . GLN A 1 101 ? -5.826 5.154 17.463 1.00 97.12 101 GLN A C 1
ATOM 750 O O . GLN A 1 101 ? -6.066 5.976 18.342 1.00 97.12 101 GLN A O 1
ATOM 755 N N . ALA A 1 102 ? -6.802 4.469 16.863 1.00 95.62 102 ALA A N 1
ATOM 756 C CA . ALA A 1 102 ? -8.215 4.700 17.152 1.00 95.62 102 ALA A CA 1
ATOM 757 C C . ALA A 1 102 ? -8.668 4.125 18.503 1.00 95.62 102 ALA A C 1
ATOM 759 O O . ALA A 1 102 ? -9.527 4.717 19.153 1.00 95.62 102 ALA A O 1
ATOM 760 N N . LEU A 1 103 ? -8.138 2.964 18.902 1.00 95.69 103 LEU A N 1
ATOM 761 C CA . LEU A 1 103 ? -8.658 2.203 20.046 1.00 95.69 103 LEU A CA 1
ATOM 762 C C . LEU A 1 103 ? -7.714 2.143 21.249 1.00 95.69 103 LEU A C 1
ATOM 764 O O . LEU A 1 103 ? -8.163 1.815 22.343 1.00 95.69 103 LEU A O 1
ATOM 768 N N . THR A 1 104 ? -6.415 2.388 21.065 1.00 94.31 104 THR A N 1
ATOM 769 C CA . THR A 1 104 ? -5.401 2.058 22.082 1.00 94.31 104 THR A CA 1
ATOM 770 C C . THR A 1 104 ? -4.493 3.233 22.428 1.00 94.31 104 THR A C 1
ATOM 772 O O . THR A 1 104 ? -4.268 3.515 23.603 1.00 94.31 104 THR A O 1
ATOM 775 N N . GLU A 1 105 ? -3.925 3.901 21.429 1.00 95.81 105 GLU A N 1
ATOM 776 C CA . GLU A 1 105 ? -2.866 4.882 21.649 1.00 95.81 105 GLU A CA 1
ATOM 777 C C . GLU A 1 105 ? -3.415 6.199 22.206 1.00 95.81 105 GLU A C 1
ATOM 779 O O . GLU A 1 105 ? -4.339 6.800 21.664 1.00 95.81 105 GLU A O 1
ATOM 784 N N . ASN A 1 106 ? -2.798 6.683 23.286 1.00 94.06 106 ASN A N 1
ATOM 785 C CA . ASN A 1 106 ? -3.093 7.989 23.861 1.00 94.06 106 ASN A CA 1
ATOM 786 C C . ASN A 1 106 ? -1.825 8.580 24.490 1.00 94.06 106 ASN A C 1
ATOM 788 O O . ASN A 1 106 ? -1.360 8.106 25.526 1.00 94.06 106 ASN A O 1
ATOM 792 N N . THR A 1 107 ? -1.255 9.608 23.860 1.00 94.00 107 THR A N 1
ATOM 793 C CA . THR A 1 107 ? -0.098 10.329 24.412 1.00 94.00 107 THR A CA 1
ATOM 794 C C . THR A 1 107 ? -0.578 11.556 25.172 1.00 94.00 107 THR A C 1
ATOM 796 O O . THR A 1 107 ? -1.182 12.454 24.590 1.00 94.00 107 THR A O 1
ATOM 799 N N . VAL A 1 108 ? -0.290 11.596 26.472 1.00 94.50 108 VAL A N 1
ATOM 800 C CA . VAL A 1 108 ? -0.725 12.656 27.389 1.00 94.50 108 VAL A CA 1
ATOM 801 C C . VAL A 1 108 ? 0.505 13.368 27.949 1.00 94.50 108 VAL A C 1
ATOM 803 O O . VAL A 1 108 ? 1.473 12.712 28.328 1.00 94.50 108 VAL A O 1
ATOM 806 N N . TYR A 1 109 ? 0.454 14.699 27.996 1.00 91.81 109 TYR A N 1
ATOM 807 C CA . TYR A 1 109 ? 1.455 15.557 28.638 1.00 91.81 109 TYR A CA 1
ATOM 808 C C . TYR A 1 109 ? 0.844 16.208 29.889 1.00 91.81 109 TYR A C 1
ATOM 810 O O . TYR A 1 109 ? -0.360 16.483 29.891 1.00 91.81 109 TYR A O 1
ATOM 818 N N . ASP A 1 110 ? 1.653 16.414 30.931 1.00 85.75 110 ASP A N 1
ATOM 819 C CA . ASP A 1 110 ? 1.272 16.952 32.247 1.00 85.75 110 ASP A CA 1
ATOM 820 C C . ASP A 1 110 ? 1.487 18.468 32.410 1.00 85.75 110 ASP A C 1
ATOM 822 O O . ASP A 1 110 ? 2.370 19.050 31.736 1.00 85.75 110 ASP A O 1
#

Radius of gyration: 25.7 Å; chains: 1; bounding box: 55×28×71 Å

Foldseek 3Di:
DVVQWDDDDQWIDGPPDPDIDGVVVVVVPDPDPCVVDDDDDDDDPDDPDKDKDKDWDWDADPVPRDIDTPDIDIDIDPDDDPDVVVVVVVVVVVVVVVCCVVPPDDDDDD

Secondary structure (DSSP, 8-state):
-GGGEEEETTEEEETTSS-EEEHHHHHHH-SSGGGG--------SS----EEEEEEEEEE-TTT--EEEEEEEEEEE-SS-S-HHHHHHHHHHHHHHHHHHHHT------